Protein AF-A0A8S3GU01-F1 (afdb_monomer)

Structure (mmCIF, N/CA/C/O backbone):
data_AF-A0A8S3GU01-F1
#
_entry.id   AF-A0A8S3GU01-F1
#
loop_
_atom_site.group_PDB
_atom_site.id
_atom_site.type_symbol
_atom_site.label_atom_id
_atom_site.label_alt_id
_atom_site.label_comp_id
_atom_site.label_asym_id
_atom_site.label_entity_id
_atom_site.label_seq_id
_atom_site.pdbx_PDB_ins_code
_atom_site.Cartn_x
_atom_site.Cartn_y
_atom_site.Cartn_z
_atom_site.occupancy
_atom_site.B_iso_or_equiv
_atom_site.auth_seq_id
_atom_site.auth_comp_id
_atom_site.auth_asym_id
_atom_site.auth_atom_id
_atom_site.pdbx_PDB_model_num
ATOM 1 N N . TYR A 1 1 ? 6.372 -15.605 4.800 1.00 61.91 1 TYR A N 1
ATOM 2 C CA . TYR A 1 1 ? 7.504 -15.569 3.868 1.00 61.91 1 TYR A CA 1
ATOM 3 C C . TYR A 1 1 ? 7.298 -14.383 2.969 1.00 61.91 1 TYR A C 1
ATOM 5 O O . TYR A 1 1 ? 6.209 -14.263 2.402 1.00 61.91 1 TYR A O 1
ATOM 13 N N . ASP A 1 2 ? 8.303 -13.527 2.895 1.00 79.62 2 ASP A N 1
ATOM 14 C CA . ASP A 1 2 ? 8.333 -12.431 1.937 1.00 79.62 2 ASP A CA 1
ATOM 15 C C . ASP A 1 2 ? 8.568 -12.990 0.539 1.00 79.62 2 ASP A C 1
ATOM 17 O O . ASP A 1 2 ? 9.149 -14.068 0.367 1.00 79.62 2 ASP A O 1
ATOM 21 N N . VAL A 1 3 ? 7.995 -12.318 -0.454 1.00 79.44 3 VAL A N 1
ATOM 22 C CA . VAL A 1 3 ? 7.927 -12.833 -1.819 1.00 79.44 3 VAL A CA 1
ATOM 23 C C . VAL A 1 3 ? 8.364 -11.749 -2.784 1.00 79.44 3 VAL A C 1
ATOM 25 O O . VAL A 1 3 ? 7.760 -10.682 -2.844 1.00 79.44 3 VAL A O 1
ATOM 28 N N . ILE A 1 4 ? 9.363 -12.067 -3.599 1.00 81.06 4 ILE A N 1
ATOM 29 C CA . ILE A 1 4 ? 9.732 -11.269 -4.763 1.00 81.06 4 ILE A CA 1
ATOM 30 C C . ILE A 1 4 ? 9.178 -11.968 -6.004 1.00 81.06 4 ILE A C 1
ATOM 32 O O . ILE A 1 4 ? 9.488 -13.128 -6.276 1.00 81.06 4 ILE A O 1
ATOM 36 N N . VAL A 1 5 ? 8.339 -11.262 -6.753 1.00 77.75 5 VAL A N 1
ATOM 37 C CA . VAL A 1 5 ? 7.716 -11.725 -7.989 1.00 77.75 5 VAL A CA 1
ATOM 38 C C . VAL A 1 5 ? 8.291 -10.929 -9.149 1.00 77.75 5 VAL A C 1
ATOM 40 O O . VAL A 1 5 ? 7.917 -9.779 -9.383 1.00 77.75 5 VAL A O 1
ATOM 43 N N . GLN A 1 6 ? 9.157 -11.576 -9.924 1.00 79.12 6 GLN A N 1
ATOM 44 C CA . GLN A 1 6 ? 9.614 -11.027 -11.190 1.00 79.12 6 GLN A CA 1
ATOM 45 C C . GLN A 1 6 ? 8.728 -11.527 -12.336 1.00 79.12 6 GLN A C 1
ATOM 47 O O . GLN A 1 6 ? 8.677 -12.727 -12.602 1.00 79.12 6 GLN A O 1
ATOM 52 N N . ALA A 1 7 ? 8.044 -10.626 -13.045 1.00 68.69 7 ALA A N 1
ATOM 53 C CA . ALA A 1 7 ? 7.434 -10.963 -14.337 1.00 68.69 7 ALA A CA 1
ATOM 54 C C . ALA A 1 7 ? 7.146 -9.716 -15.185 1.00 68.69 7 ALA A C 1
ATOM 56 O O . ALA A 1 7 ? 6.988 -8.622 -14.658 1.00 68.69 7 ALA A O 1
ATOM 57 N N . GLN A 1 8 ? 6.934 -9.899 -16.488 1.00 62.28 8 GLN A N 1
ATOM 58 C CA . GLN A 1 8 ? 6.647 -8.822 -17.451 1.00 62.28 8 GLN A CA 1
ATOM 59 C C . GLN A 1 8 ? 5.260 -8.174 -17.281 1.00 62.28 8 GLN A C 1
ATOM 61 O O . GLN A 1 8 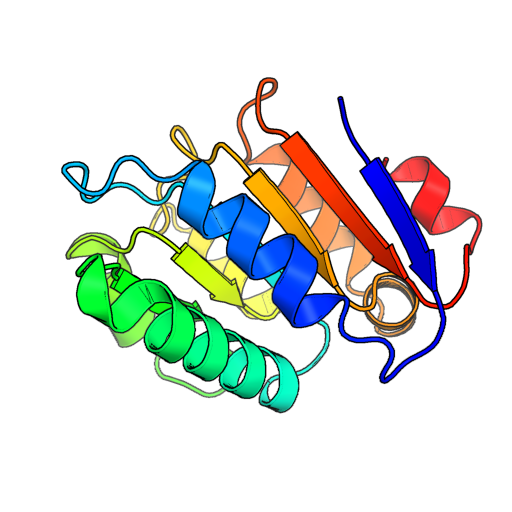? 4.333 -8.804 -16.773 1.00 62.28 8 GLN A O 1
ATOM 66 N N . SER A 1 9 ? 5.080 -6.924 -17.706 1.00 62.19 9 SER A N 1
ATOM 67 C CA . SER A 1 9 ? 3.783 -6.229 -17.656 1.00 62.19 9 SER A CA 1
ATOM 68 C C . SER A 1 9 ? 2.686 -6.999 -18.413 1.00 62.19 9 SER A C 1
ATOM 70 O O . SER A 1 9 ? 2.949 -7.655 -19.418 1.00 62.19 9 SER A O 1
ATOM 72 N N . GLY A 1 10 ? 1.442 -6.946 -17.922 1.00 60.31 10 GLY A N 1
ATOM 73 C CA . GLY A 1 10 ? 0.291 -7.586 -18.582 1.00 60.31 10 GLY A CA 1
ATOM 74 C C . GLY A 1 10 ? 0.060 -9.076 -18.274 1.00 60.31 10 GLY A C 1
ATOM 75 O O . GLY A 1 10 ? -0.807 -9.688 -18.888 1.00 60.31 10 GLY A O 1
ATOM 76 N N . THR A 1 11 ? 0.767 -9.674 -17.307 1.00 61.88 11 THR A N 1
ATOM 77 C CA . THR A 1 11 ? 0.668 -11.119 -16.993 1.00 61.88 11 THR A CA 1
ATOM 78 C C . THR A 1 11 ? -0.294 -11.476 -15.846 1.00 61.88 11 THR A C 1
ATOM 80 O O . THR A 1 11 ? -0.138 -12.519 -15.217 1.00 61.88 11 THR A O 1
ATOM 83 N N . GLY A 1 12 ? -1.256 -10.612 -15.502 1.00 72.12 12 GLY A N 1
ATOM 84 C CA . GLY A 1 12 ? -2.265 -10.906 -14.466 1.00 72.12 12 GLY A CA 1
ATOM 85 C C . GLY A 1 12 ? -1.784 -10.841 -13.006 1.00 72.12 12 GLY A C 1
ATOM 86 O O . GLY A 1 12 ? -2.552 -11.167 -12.104 1.00 72.12 12 GLY A O 1
ATOM 87 N N . LYS A 1 13 ? -0.556 -10.372 -12.747 1.00 82.38 13 LYS A N 1
ATOM 88 C CA . LYS A 1 13 ? 0.022 -10.265 -11.391 1.00 82.38 13 LYS A CA 1
ATOM 89 C C . LYS A 1 13 ? -0.813 -9.445 -10.418 1.00 82.38 13 LYS A C 1
ATOM 91 O O . LYS A 1 13 ? -0.950 -9.826 -9.259 1.00 82.38 13 LYS A O 1
ATOM 96 N N . THR A 1 14 ? -1.388 -8.351 -10.910 1.00 85.88 14 THR A N 1
ATOM 97 C CA . THR A 1 14 ? -2.264 -7.474 -10.136 1.00 85.88 14 THR A CA 1
ATOM 98 C C . THR A 1 14 ? -3.415 -8.250 -9.515 1.00 85.88 14 THR A C 1
ATOM 100 O O . THR A 1 14 ? -3.668 -8.147 -8.321 1.00 85.88 14 THR A O 1
ATOM 103 N N . ILE A 1 15 ? -4.061 -9.117 -10.297 1.00 90.31 15 ILE A N 1
ATOM 104 C CA . ILE A 1 15 ? -5.143 -9.969 -9.800 1.00 90.31 15 ILE A CA 1
ATOM 105 C C . ILE A 1 15 ? -4.607 -10.946 -8.748 1.00 90.31 15 ILE A C 1
ATOM 107 O O . ILE A 1 15 ? -5.236 -11.123 -7.709 1.00 90.31 15 ILE A O 1
ATOM 111 N N . THR A 1 16 ? -3.436 -11.546 -8.976 1.00 91.19 16 THR A N 1
ATOM 112 C CA . THR A 1 16 ? -2.837 -12.510 -8.043 1.00 91.19 16 THR A CA 1
ATOM 113 C C . THR A 1 16 ? -2.589 -11.912 -6.659 1.00 91.19 16 THR A C 1
ATOM 115 O O . THR A 1 16 ? -3.045 -12.489 -5.670 1.00 91.19 16 THR A O 1
ATOM 118 N N . PHE A 1 17 ? -1.909 -10.763 -6.557 1.00 91.88 17 PHE A N 1
ATOM 119 C CA . PHE A 1 17 ? -1.656 -10.172 -5.239 1.00 91.88 17 PHE A CA 1
ATOM 120 C C . PHE A 1 17 ? -2.925 -9.581 -4.619 1.00 91.88 17 PHE A C 1
ATOM 122 O O . PHE A 1 17 ? -3.071 -9.641 -3.403 1.00 91.88 17 PHE A O 1
ATOM 129 N N . ILE A 1 18 ? -3.879 -9.073 -5.413 1.00 95.75 18 ILE A N 1
ATOM 130 C CA . ILE A 1 18 ? -5.159 -8.591 -4.871 1.00 95.75 18 ILE A CA 1
ATOM 131 C C . ILE A 1 18 ? -5.954 -9.747 -4.262 1.00 95.75 18 ILE A C 1
ATOM 133 O O . ILE A 1 18 ? -6.488 -9.600 -3.166 1.00 95.75 18 ILE A O 1
ATOM 137 N N . ILE A 1 19 ? -5.999 -10.914 -4.913 1.00 95.12 19 ILE A N 1
ATOM 138 C CA . ILE A 1 19 ? -6.633 -12.107 -4.334 1.00 95.12 19 ILE A CA 1
ATOM 139 C C . ILE A 1 19 ? -5.937 -12.494 -3.024 1.00 95.12 19 ILE A C 1
ATOM 141 O O . ILE A 1 19 ? -6.618 -12.760 -2.035 1.00 95.12 19 ILE A O 1
ATOM 145 N N . ALA A 1 20 ? -4.601 -12.473 -2.986 1.00 94.88 20 ALA A N 1
ATOM 146 C CA . ALA A 1 20 ? -3.847 -12.762 -1.766 1.00 94.88 20 ALA A CA 1
ATOM 147 C C . ALA A 1 20 ? -4.152 -11.761 -0.635 1.00 94.88 20 ALA A C 1
ATOM 149 O O . ALA A 1 20 ? -4.339 -12.174 0.512 1.00 94.88 20 ALA A O 1
ATOM 150 N N . VAL A 1 21 ? -4.257 -10.465 -0.958 1.00 96.75 21 VAL A N 1
ATOM 151 C CA . VAL A 1 21 ? -4.692 -9.414 -0.025 1.00 96.75 21 VAL A CA 1
ATOM 152 C C . VAL A 1 21 ? -6.076 -9.747 0.519 1.00 96.75 21 VAL A C 1
ATOM 154 O O . VAL A 1 21 ? -6.224 -9.892 1.731 1.00 96.75 21 VAL A O 1
ATOM 157 N N . LEU A 1 22 ? -7.068 -9.925 -0.360 1.00 96.88 22 LEU A N 1
ATOM 158 C CA . LEU A 1 22 ? -8.462 -10.164 0.020 1.00 96.88 22 LEU A CA 1
ATOM 159 C C . LEU A 1 22 ? -8.608 -11.410 0.905 1.00 96.88 22 LEU A C 1
ATOM 161 O O . LEU A 1 22 ? -9.299 -11.356 1.917 1.00 96.88 22 LEU A O 1
ATOM 165 N N . GLN A 1 23 ? -7.899 -12.498 0.591 1.00 95.69 23 GLN A N 1
ATOM 166 C CA . GLN A 1 23 ? -7.915 -13.731 1.389 1.00 95.69 23 GLN A CA 1
ATOM 167 C C . GLN A 1 23 ? -7.354 -13.563 2.810 1.00 95.69 23 GLN A C 1
ATOM 169 O O . GLN A 1 23 ? -7.720 -14.326 3.704 1.00 95.69 23 GLN A O 1
ATOM 174 N N . LYS A 1 24 ? -6.461 -12.593 3.035 1.00 95.06 24 LYS A N 1
ATOM 175 C CA . LYS A 1 24 ? -5.861 -12.317 4.351 1.00 95.06 24 LYS A CA 1
ATOM 176 C C . LYS A 1 24 ? -6.646 -11.314 5.198 1.00 95.06 24 LYS A C 1
ATOM 178 O O . LYS A 1 24 ? -6.353 -11.179 6.395 1.00 95.06 24 LYS A O 1
ATOM 183 N N . LEU A 1 25 ? -7.600 -10.596 4.607 1.00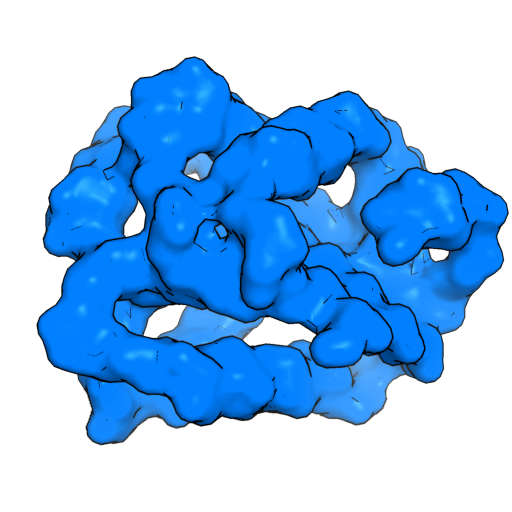 96.31 25 LEU A N 1
ATOM 184 C CA . LEU A 1 25 ? -8.399 -9.612 5.330 1.00 96.31 25 LEU A CA 1
ATOM 185 C C . LEU A 1 25 ? -9.304 -10.295 6.358 1.00 96.31 25 LEU A C 1
ATOM 187 O O . LEU A 1 25 ? -9.973 -11.283 6.074 1.00 96.31 25 LEU A O 1
ATOM 191 N N . ASN A 1 26 ? -9.370 -9.709 7.551 1.00 96.19 26 ASN A N 1
ATOM 192 C CA . ASN A 1 26 ? -10.511 -9.892 8.434 1.00 96.19 26 ASN A CA 1
ATOM 193 C C . ASN A 1 26 ? -11.556 -8.831 8.069 1.00 96.19 26 ASN A C 1
ATOM 195 O O . ASN A 1 26 ? -11.360 -7.653 8.379 1.00 96.19 26 ASN A O 1
ATOM 199 N N . VAL A 1 27 ? -12.637 -9.253 7.412 1.00 94.25 27 VAL A N 1
ATOM 200 C CA . VAL A 1 27 ? -13.691 -8.354 6.918 1.00 94.25 27 VAL A CA 1
ATOM 201 C C . VAL A 1 27 ? -14.491 -7.680 8.038 1.00 94.25 27 VAL A C 1
ATOM 203 O O . VAL A 1 27 ? -15.045 -6.607 7.817 1.00 94.25 27 VAL A O 1
ATOM 206 N N . ASP A 1 28 ? -14.481 -8.244 9.249 1.00 94.81 28 ASP A N 1
ATOM 207 C CA . ASP A 1 28 ? -15.190 -7.691 10.409 1.00 94.81 28 ASP A CA 1
ATOM 208 C C . ASP A 1 28 ? -14.413 -6.554 11.100 1.00 94.81 28 ASP A C 1
ATOM 210 O O . ASP A 1 28 ? -14.981 -5.791 11.885 1.00 94.81 28 ASP A O 1
ATOM 214 N N . SER A 1 29 ? -13.110 -6.409 10.817 1.00 96.06 29 SER A N 1
ATOM 215 C CA . SER A 1 29 ? -12.299 -5.294 11.323 1.00 96.06 29 SER A CA 1
ATOM 216 C C . SER A 1 29 ? -12.309 -4.112 10.356 1.00 96.06 29 SER A C 1
ATOM 218 O O . SER A 1 29 ? -12.171 -4.280 9.147 1.00 96.06 29 SER A O 1
ATOM 220 N N . LYS A 1 30 ? -12.397 -2.895 10.901 1.00 94.94 30 LYS A N 1
ATOM 221 C CA . LYS A 1 30 ? -12.276 -1.638 10.143 1.00 94.94 30 LYS A CA 1
ATOM 222 C C . LYS A 1 30 ? -10.834 -1.148 9.986 1.00 94.94 30 LYS A C 1
ATOM 224 O O . LYS A 1 30 ? -10.619 -0.111 9.358 1.00 94.94 30 LYS A O 1
ATOM 229 N N . ASP A 1 31 ? -9.871 -1.840 10.585 1.00 96.56 31 ASP A N 1
ATOM 230 C CA . ASP A 1 31 ? -8.469 -1.444 10.533 1.00 96.56 31 ASP A CA 1
ATOM 231 C C . ASP A 1 31 ? -7.875 -1.680 9.145 1.00 96.56 31 ASP A C 1
ATOM 233 O O . ASP A 1 31 ? -8.263 -2.617 8.437 1.00 96.56 31 ASP A O 1
ATOM 237 N N . CYS A 1 32 ? -6.888 -0.855 8.788 1.00 97.81 32 CYS A N 1
ATOM 238 C CA . CYS A 1 32 ? -6.087 -1.089 7.598 1.00 97.81 32 CYS A CA 1
ATOM 239 C C . CYS A 1 32 ? -5.250 -2.350 7.793 1.00 97.81 32 CYS A C 1
ATOM 241 O O . CYS A 1 32 ? -4.515 -2.484 8.769 1.00 97.81 32 CYS A O 1
ATOM 243 N N . GLN A 1 33 ? -5.394 -3.283 6.858 1.00 98.06 33 GLN A N 1
ATOM 244 C CA . GLN A 1 33 ? -4.785 -4.607 6.908 1.00 98.06 33 GLN A CA 1
ATOM 245 C C . GLN A 1 33 ? -3.895 -4.885 5.698 1.00 98.06 33 GLN A C 1
ATOM 247 O O . GLN A 1 33 ? -3.080 -5.807 5.749 1.00 98.06 33 GLN A O 1
ATOM 252 N N . ALA A 1 34 ? -4.017 -4.094 4.631 1.00 98.19 34 ALA A N 1
ATOM 253 C CA . ALA A 1 34 ? -3.147 -4.181 3.471 1.00 98.19 34 ALA A CA 1
ATOM 254 C C . ALA A 1 34 ? -2.810 -2.799 2.910 1.00 98.19 34 ALA A C 1
ATOM 256 O O . ALA A 1 34 ? -3.682 -1.935 2.784 1.00 98.19 34 ALA A O 1
ATOM 257 N N . LEU A 1 35 ? -1.547 -2.626 2.527 1.00 98.19 35 LEU A N 1
ATOM 258 C CA . LEU A 1 35 ? -1.045 -1.429 1.868 1.00 98.19 35 LEU A CA 1
ATOM 259 C C . LEU A 1 35 ? -0.372 -1.804 0.547 1.00 98.19 35 LEU A C 1
ATOM 261 O O . LEU A 1 35 ? 0.520 -2.645 0.526 1.00 98.19 35 LEU A O 1
ATOM 265 N N . ILE A 1 36 ? -0.791 -1.169 -0.543 1.00 98.12 36 ILE A N 1
ATOM 266 C CA . ILE A 1 36 ? -0.247 -1.363 -1.889 1.00 98.12 36 ILE A CA 1
ATOM 267 C C . ILE A 1 36 ? 0.352 -0.031 -2.351 1.00 98.12 36 ILE A C 1
ATOM 269 O O . ILE A 1 36 ? -0.369 0.960 -2.487 1.00 98.12 36 ILE A O 1
ATOM 273 N N . LEU A 1 37 ? 1.662 0.005 -2.582 1.00 97.44 37 LEU A N 1
ATOM 274 C CA . LEU A 1 37 ? 2.375 1.144 -3.155 1.00 97.44 37 LEU A CA 1
ATOM 275 C C . LEU A 1 37 ? 2.651 0.926 -4.638 1.00 97.44 37 LEU A C 1
ATOM 277 O O . LEU A 1 37 ? 3.135 -0.134 -5.023 1.00 97.44 37 LEU A O 1
ATOM 281 N N . VAL A 1 38 ? 2.374 1.957 -5.439 1.00 96.44 38 VAL A N 1
ATOM 282 C CA . VAL A 1 38 ? 2.525 1.960 -6.905 1.00 96.44 38 VAL A CA 1
ATOM 283 C C . VAL A 1 38 ? 3.095 3.294 -7.407 1.00 96.44 38 VAL A C 1
ATOM 285 O O . VAL A 1 38 ? 2.921 4.312 -6.725 1.00 96.44 38 VAL A O 1
ATOM 288 N N . PRO A 1 39 ? 3.755 3.343 -8.581 1.00 94.94 39 PRO A N 1
ATOM 289 C CA . PRO A 1 39 ? 4.504 4.530 -9.001 1.00 94.94 39 PRO A CA 1
ATOM 290 C C . PRO A 1 39 ? 3.611 5.691 -9.447 1.00 94.94 39 PRO A C 1
ATOM 292 O O . PRO A 1 39 ? 3.940 6.854 -9.198 1.00 94.94 39 PRO A O 1
ATOM 295 N N . THR A 1 40 ? 2.455 5.404 -10.052 1.00 94.44 40 THR A N 1
ATOM 296 C CA . THR A 1 40 ? 1.606 6.430 -10.676 1.00 94.44 40 THR A CA 1
ATOM 297 C C . THR A 1 40 ? 0.199 6.499 -10.089 1.00 94.44 40 THR A C 1
ATOM 299 O O . THR A 1 40 ? -0.318 5.579 -9.448 1.00 94.44 40 THR A O 1
ATOM 302 N N . ARG A 1 41 ? -0.452 7.643 -10.317 1.00 95.25 41 ARG A N 1
ATOM 303 C CA . ARG A 1 41 ? -1.816 7.921 -9.849 1.00 95.25 41 ARG A CA 1
ATOM 304 C C . ARG A 1 41 ? -2.825 7.035 -10.576 1.00 95.25 41 ARG A C 1
ATOM 306 O O . ARG A 1 41 ? -3.784 6.547 -9.984 1.00 95.25 41 ARG A O 1
ATOM 313 N N . GLU A 1 42 ? -2.594 6.845 -11.863 1.00 94.69 42 GLU A N 1
ATOM 314 C CA . GLU A 1 42 ? -3.433 6.104 -12.789 1.00 94.69 42 GLU A CA 1
ATOM 315 C C . GLU A 1 42 ? -3.444 4.618 -12.416 1.00 94.69 42 GLU A C 1
ATOM 317 O O . GLU A 1 42 ? -4.517 4.015 -12.329 1.00 94.69 42 GLU A O 1
ATOM 322 N N . LEU A 1 43 ? -2.275 4.056 -12.087 1.00 94.44 43 LEU A N 1
ATOM 323 C CA . LEU A 1 43 ? -2.163 2.686 -11.583 1.00 94.44 43 LEU A CA 1
ATOM 324 C C . LEU A 1 43 ? -2.856 2.518 -10.234 1.00 94.44 43 LEU A C 1
ATOM 326 O O . LEU A 1 43 ? -3.622 1.571 -10.060 1.00 94.44 43 LEU A O 1
ATOM 330 N N . ALA A 1 44 ? -2.678 3.468 -9.309 1.00 96.62 44 ALA A N 1
ATOM 331 C CA . ALA A 1 44 ? -3.353 3.422 -8.012 1.00 96.62 44 ALA A CA 1
ATOM 332 C C . ALA A 1 44 ? -4.882 3.391 -8.167 1.00 96.62 44 ALA A C 1
ATOM 334 O O . ALA A 1 44 ? -5.563 2.600 -7.513 1.00 96.62 44 ALA A O 1
ATOM 335 N N . GLN A 1 45 ? -5.431 4.205 -9.074 1.00 96.06 45 GLN A N 1
ATOM 336 C CA . GLN A 1 45 ? -6.861 4.188 -9.397 1.00 96.06 45 GLN A CA 1
ATOM 337 C C . GLN A 1 45 ? -7.299 2.887 -10.079 1.00 96.06 45 GLN A C 1
ATOM 339 O O . GLN A 1 45 ? -8.408 2.413 -9.830 1.00 96.06 45 GLN A O 1
ATOM 344 N N . GLY A 1 46 ? -6.462 2.317 -10.948 1.00 96.06 46 GLY A N 1
ATOM 345 C CA . GLY A 1 46 ? -6.723 1.031 -11.592 1.00 96.06 46 GLY A CA 1
ATOM 346 C C . GLY A 1 46 ? -6.831 -0.101 -10.572 1.00 96.06 46 GLY A C 1
ATOM 347 O O . GLY A 1 46 ? -7.849 -0.788 -10.519 1.00 96.06 46 GLY A O 1
ATOM 348 N N . ILE A 1 47 ? -5.825 -0.240 -9.711 1.00 96.62 47 ILE A N 1
ATOM 349 C CA . ILE A 1 47 ? -5.779 -1.265 -8.660 1.00 96.62 47 ILE A CA 1
ATOM 350 C C . ILE A 1 47 ? -6.923 -1.077 -7.665 1.00 96.62 47 ILE A C 1
ATOM 352 O O . ILE A 1 47 ? -7.589 -2.052 -7.331 1.00 96.62 47 ILE A O 1
ATOM 356 N N . HIS A 1 48 ? -7.210 0.160 -7.244 1.00 97.75 48 HIS A N 1
ATOM 357 C CA . HIS A 1 48 ? -8.352 0.469 -6.374 1.00 97.75 48 HIS A CA 1
ATOM 358 C C . HIS A 1 48 ? -9.670 -0.084 -6.930 1.00 97.75 48 HIS A C 1
ATOM 360 O O . HIS A 1 48 ? -10.404 -0.766 -6.213 1.00 97.75 48 HIS A O 1
ATOM 366 N N . LYS A 1 49 ? -9.939 0.131 -8.225 1.00 97.06 49 LYS A N 1
ATOM 367 C CA . LYS A 1 49 ? -11.126 -0.427 -8.889 1.00 97.06 49 LYS A CA 1
ATOM 368 C C . LYS A 1 49 ? -11.121 -1.952 -8.859 1.00 97.06 49 LYS A C 1
ATOM 370 O O . LYS A 1 49 ? -12.144 -2.541 -8.532 1.00 97.06 49 LYS A O 1
ATOM 375 N N . VAL A 1 50 ? -9.984 -2.589 -9.147 1.00 96.75 50 VAL A N 1
ATOM 376 C CA . VAL A 1 50 ? -9.874 -4.057 -9.143 1.00 96.75 50 VAL A CA 1
ATOM 377 C C . VAL A 1 50 ? -10.101 -4.635 -7.742 1.00 96.75 50 VAL A C 1
ATOM 379 O O . VAL A 1 50 ? -10.807 -5.633 -7.620 1.00 96.75 50 VAL A O 1
ATOM 382 N N . VAL A 1 51 ? -9.578 -4.001 -6.686 1.00 97.69 51 VAL A N 1
ATOM 383 C CA . VAL A 1 51 ? -9.832 -4.410 -5.292 1.00 97.69 51 VAL A CA 1
ATOM 384 C C . VAL A 1 51 ? -11.326 -4.364 -4.982 1.00 97.69 51 VAL A C 1
ATOM 386 O O . VAL A 1 51 ? -11.861 -5.336 -4.454 1.00 97.69 51 VAL A O 1
ATOM 389 N N . LEU A 1 52 ? -12.014 -3.274 -5.341 1.00 96.62 52 LEU A N 1
ATOM 390 C CA . LEU A 1 52 ? -13.457 -3.153 -5.117 1.00 96.62 52 LEU A CA 1
ATOM 391 C C . LEU A 1 52 ? -14.262 -4.167 -5.938 1.00 96.62 52 LEU A C 1
ATOM 393 O O . LEU A 1 52 ? -15.206 -4.748 -5.415 1.00 96.62 52 LEU A O 1
ATOM 397 N N . THR A 1 53 ? -13.884 -4.414 -7.195 1.00 96.06 53 THR A N 1
ATOM 398 C CA . THR A 1 53 ? -14.559 -5.399 -8.052 1.00 96.06 53 THR A CA 1
ATOM 399 C C . THR A 1 53 ? -14.394 -6.822 -7.521 1.00 96.06 53 THR A C 1
ATOM 401 O O . THR A 1 53 ? -15.368 -7.560 -7.428 1.00 96.06 53 THR A O 1
ATOM 404 N N . LEU A 1 54 ? -13.178 -7.226 -7.147 1.00 95.62 54 LEU A N 1
ATOM 405 C CA . LEU A 1 54 ? -12.931 -8.578 -6.635 1.00 95.62 54 LEU A CA 1
ATOM 406 C C . LEU A 1 54 ? -13.456 -8.766 -5.202 1.00 95.62 54 LEU A C 1
ATOM 408 O O . LEU A 1 54 ? -13.831 -9.876 -4.830 1.00 95.62 54 LEU A O 1
ATOM 412 N N . GLY A 1 55 ? -13.505 -7.692 -4.411 1.00 95.19 55 GLY A N 1
ATOM 413 C CA . GLY A 1 55 ? -13.995 -7.679 -3.032 1.00 95.19 55 GLY A CA 1
ATOM 414 C C . GLY A 1 55 ? -15.480 -7.337 -2.869 1.00 95.19 55 GLY A C 1
ATOM 415 O O . GLY A 1 55 ? -15.935 -7.225 -1.731 1.00 95.19 55 GLY A O 1
ATOM 416 N N . GLU A 1 56 ? -16.240 -7.170 -3.958 1.00 92.12 56 GLU A N 1
ATOM 417 C CA . GLU A 1 56 ? -17.631 -6.678 -3.937 1.00 92.12 56 GLU A CA 1
ATOM 418 C C . GLU A 1 56 ? -18.519 -7.479 -2.972 1.00 92.12 56 GLU A C 1
ATOM 420 O O . GLU A 1 56 ? -19.200 -6.916 -2.120 1.00 92.12 56 GLU A O 1
ATOM 425 N N . HIS A 1 57 ? -18.435 -8.809 -3.030 1.00 93.31 57 HIS A N 1
ATOM 426 C CA . HIS A 1 57 ? -19.246 -9.713 -2.206 1.00 93.31 57 HIS A CA 1
ATOM 427 C C . HIS A 1 57 ? -18.706 -9.904 -0.777 1.00 93.31 57 HIS A C 1
ATOM 429 O O . HIS A 1 57 ? -19.317 -10.606 0.026 1.00 93.31 57 HIS A O 1
ATOM 435 N N . MET A 1 58 ? -17.563 -9.295 -0.454 1.00 93.94 58 MET A N 1
ATOM 436 C CA . MET A 1 58 ? -16.927 -9.347 0.866 1.00 93.94 58 MET A CA 1
ATOM 437 C C . MET 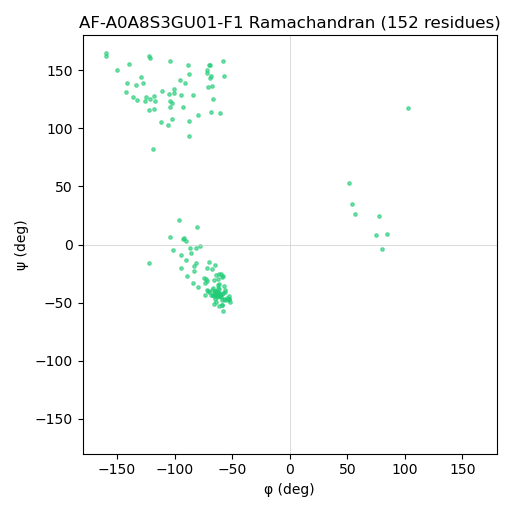A 1 58 ? -17.180 -8.077 1.691 1.00 93.94 58 MET A C 1
ATOM 439 O O . MET A 1 58 ? -16.767 -8.024 2.846 1.00 93.94 58 MET A O 1
ATOM 443 N N . ASN A 1 59 ? -17.831 -7.055 1.114 1.00 90.06 59 ASN A N 1
ATOM 444 C CA . ASN A 1 59 ? -17.979 -5.716 1.701 1.00 90.06 59 ASN A CA 1
ATOM 445 C C . ASN A 1 59 ? -16.637 -5.068 2.100 1.00 90.06 59 ASN A C 1
ATOM 447 O O . ASN A 1 59 ? -16.557 -4.345 3.095 1.00 90.06 59 ASN A O 1
ATOM 451 N N . VAL A 1 60 ? -15.577 -5.319 1.324 1.00 95.31 60 VAL A N 1
ATOM 452 C CA . VAL A 1 60 ? -14.242 -4.773 1.601 1.00 95.31 60 VAL A CA 1
ATOM 453 C C . VAL A 1 60 ? -14.196 -3.272 1.331 1.00 95.31 60 VAL A C 1
ATOM 455 O O . VAL A 1 60 ? -14.646 -2.795 0.288 1.00 95.31 60 VAL A O 1
ATOM 458 N N . THR A 1 61 ? -13.588 -2.516 2.246 1.00 96.75 61 THR A N 1
ATOM 459 C CA . THR A 1 61 ? -13.327 -1.087 2.049 1.00 96.75 61 THR A CA 1
ATOM 460 C C . THR A 1 61 ? -11.924 -0.849 1.501 1.00 96.75 61 THR A C 1
ATOM 462 O O . THR A 1 61 ? -10.923 -1.315 2.048 1.00 96.75 61 THR A O 1
ATOM 465 N N . CYS A 1 62 ? -11.839 -0.074 0.418 1.00 97.75 62 CYS A N 1
ATOM 466 C CA . CYS A 1 62 ? -10.574 0.310 -0.194 1.00 97.75 62 CYS A CA 1
ATOM 467 C C . CYS A 1 62 ? -10.536 1.809 -0.507 1.00 97.75 62 CYS A C 1
ATOM 469 O O . CYS A 1 62 ? -11.512 2.366 -1.021 1.00 97.75 62 CYS A O 1
ATOM 471 N N . HIS A 1 63 ? -9.405 2.461 -0.228 1.00 97.44 63 HIS A N 1
ATOM 472 C CA . HIS A 1 63 ? -9.178 3.875 -0.544 1.00 97.44 63 HIS A CA 1
ATOM 473 C C . HIS A 1 63 ? -7.862 4.076 -1.294 1.00 97.44 63 HIS A C 1
ATOM 475 O O . HIS A 1 63 ? -6.871 3.397 -1.028 1.00 97.44 63 HIS A O 1
ATOM 481 N N . ALA A 1 64 ? -7.871 5.030 -2.226 1.00 97.25 64 ALA A N 1
ATOM 482 C CA . ALA A 1 64 ? -6.716 5.387 -3.033 1.00 97.25 64 ALA A CA 1
ATOM 483 C C . ALA A 1 64 ? -6.070 6.689 -2.520 1.00 97.25 64 ALA A C 1
ATOM 485 O O . ALA A 1 64 ? -6.617 7.775 -2.715 1.00 97.25 64 ALA A O 1
ATOM 486 N N . CYS A 1 65 ? -4.901 6.588 -1.889 1.00 95.81 65 CYS A N 1
ATOM 487 C CA . CYS A 1 65 ? -4.110 7.698 -1.356 1.00 95.81 65 CYS A CA 1
ATOM 488 C C . CYS A 1 65 ? -3.180 8.265 -2.435 1.00 95.81 65 CYS A C 1
ATOM 490 O O . CYS A 1 65 ? -2.061 7.791 -2.635 1.00 95.81 65 CYS A O 1
ATOM 492 N N . ILE A 1 66 ? -3.643 9.293 -3.146 1.00 94.69 66 ILE A N 1
ATOM 493 C CA . ILE A 1 66 ? -2.967 9.815 -4.337 1.00 94.69 66 ILE A CA 1
ATOM 494 C C . ILE A 1 66 ? -2.742 11.331 -4.216 1.00 94.69 66 ILE A C 1
ATOM 496 O O . ILE A 1 66 ? -3.611 12.080 -3.769 1.00 94.69 66 ILE A O 1
ATOM 500 N N . GLY A 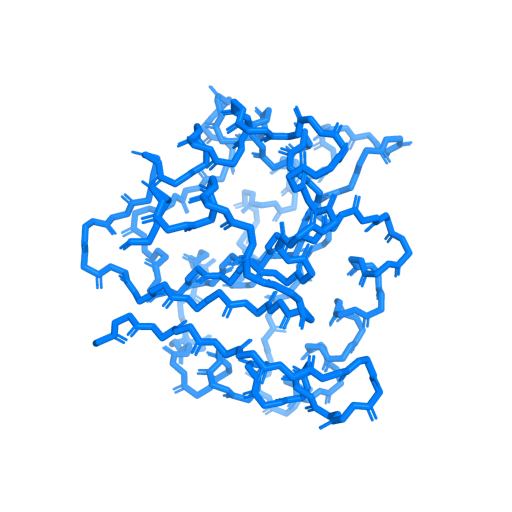1 67 ? -1.570 11.810 -4.647 1.00 86.75 67 GLY A N 1
ATOM 501 C CA . GLY A 1 67 ? -1.262 13.244 -4.723 1.00 86.75 67 GLY A CA 1
ATOM 502 C C . GLY A 1 67 ? -2.238 14.046 -5.603 1.00 86.75 67 GLY A C 1
ATOM 503 O O . GLY A 1 67 ? -2.913 13.504 -6.476 1.00 86.75 67 GLY A O 1
ATOM 504 N N . GLY A 1 68 ? -2.320 15.361 -5.375 1.00 82.31 68 GLY A N 1
ATOM 505 C CA . GLY A 1 68 ? -3.207 16.269 -6.123 1.00 82.31 68 GLY A CA 1
ATOM 506 C C . GLY A 1 68 ? -4.674 16.278 -5.670 1.00 82.31 68 GLY A C 1
ATOM 507 O O . GLY A 1 68 ? -5.452 17.079 -6.176 1.00 82.31 68 GLY A O 1
ATOM 508 N N . VAL A 1 69 ? -5.046 15.430 -4.706 1.00 80.75 69 VAL A N 1
ATOM 509 C CA . VAL A 1 69 ? -6.351 15.441 -4.022 1.00 80.75 69 VAL A CA 1
ATOM 510 C C . VAL A 1 69 ? -6.193 16.052 -2.625 1.00 80.75 69 VAL A C 1
ATOM 512 O O . VAL A 1 69 ? -5.085 16.099 -2.072 1.00 80.75 69 VAL A O 1
ATOM 515 N N . ASN A 1 70 ? -7.285 16.551 -2.047 1.00 89.69 70 ASN A N 1
ATOM 516 C CA . ASN A 1 70 ? -7.300 17.157 -0.720 1.00 89.69 70 ASN A CA 1
ATOM 517 C C . ASN A 1 70 ? -6.859 16.155 0.362 1.00 89.69 70 ASN A C 1
ATOM 519 O O . ASN A 1 70 ? -7.565 15.197 0.664 1.00 89.69 70 ASN A O 1
ATOM 523 N N . LEU A 1 71 ? -5.706 16.410 0.988 1.00 91.19 71 LEU A N 1
ATOM 524 C CA . LEU A 1 71 ? -5.143 15.553 2.038 1.00 91.19 71 LEU A CA 1
ATOM 525 C C . LEU A 1 71 ? -6.099 15.359 3.222 1.00 91.19 71 LEU A C 1
ATOM 527 O O . LEU A 1 71 ? -6.162 14.274 3.789 1.00 91.19 71 LEU A O 1
ATOM 531 N N . ARG A 1 72 ? -6.879 16.385 3.584 1.00 92.06 72 ARG A N 1
ATOM 532 C CA . ARG A 1 72 ? -7.836 16.277 4.696 1.00 92.06 72 ARG A CA 1
ATOM 533 C C . ARG A 1 72 ? -8.957 15.286 4.398 1.00 92.06 72 ARG A C 1
ATOM 535 O O . ARG A 1 72 ? -9.478 14.671 5.322 1.00 92.06 72 ARG A O 1
ATOM 542 N N . GLU A 1 73 ? -9.335 15.133 3.131 1.00 91.50 73 GLU A N 1
ATOM 543 C CA . GLU A 1 73 ? -10.343 14.150 2.732 1.00 91.50 73 GLU A CA 1
ATOM 544 C C . GLU A 1 73 ? -9.797 12.726 2.825 1.00 91.50 73 GLU A C 1
ATOM 546 O O . GLU A 1 73 ? -10.515 11.850 3.307 1.00 91.50 73 GLU A O 1
ATOM 551 N N . ASP A 1 74 ? -8.530 12.512 2.452 1.00 93.50 74 ASP A N 1
ATOM 552 C CA . ASP A 1 74 ? -7.851 11.227 2.661 1.00 93.50 74 ASP A CA 1
ATOM 553 C C . ASP A 1 74 ? -7.822 10.872 4.149 1.00 93.50 74 ASP A C 1
ATOM 555 O O . ASP A 1 74 ? -8.295 9.805 4.532 1.00 93.50 74 ASP A O 1
ATOM 559 N N . MET A 1 75 ? -7.349 11.791 5.000 1.00 94.12 75 MET A N 1
ATOM 560 C CA . MET A 1 75 ? -7.280 11.576 6.451 1.00 94.12 75 MET A CA 1
ATOM 561 C C . MET A 1 75 ? -8.654 11.220 7.031 1.00 94.12 75 MET A C 1
ATOM 563 O O . MET A 1 75 ? -8.791 10.208 7.710 1.00 94.12 75 MET A O 1
ATOM 567 N N . LYS A 1 76 ? -9.698 11.983 6.680 1.00 94.06 76 LYS A N 1
ATOM 568 C CA . LYS A 1 76 ? -11.066 11.727 7.151 1.00 94.06 76 LYS A CA 1
ATOM 569 C C . LYS A 1 76 ? -11.594 10.356 6.713 1.00 94.06 76 LYS A C 1
ATOM 571 O O . LYS A 1 76 ? -12.319 9.707 7.464 1.00 94.06 76 LYS A O 1
ATOM 576 N N . ARG A 1 77 ? -11.274 9.915 5.491 1.00 93.94 77 ARG A N 1
ATOM 577 C CA . ARG A 1 77 ? -11.669 8.583 5.003 1.00 93.94 77 ARG A CA 1
ATOM 578 C C . ARG A 1 77 ? -10.941 7.474 5.749 1.00 93.94 77 ARG A C 1
ATOM 580 O O . ARG A 1 77 ? -11.579 6.501 6.133 1.00 93.94 77 ARG A O 1
ATOM 587 N N . LEU A 1 78 ? -9.641 7.635 5.977 1.00 95.00 78 LEU A N 1
ATOM 588 C CA . LEU A 1 78 ? -8.835 6.664 6.716 1.00 95.00 78 LEU A CA 1
ATOM 589 C C . LEU A 1 78 ? -9.286 6.547 8.179 1.00 95.00 78 LEU A C 1
ATOM 591 O O . LEU A 1 78 ? -9.427 5.435 8.683 1.00 95.00 78 LEU A O 1
ATOM 595 N N . GLU A 1 79 ? -9.617 7.669 8.824 1.00 92.56 79 GLU A N 1
ATOM 596 C CA . GLU A 1 79 ? -10.192 7.705 10.177 1.00 92.56 79 GLU A CA 1
ATOM 597 C C . GLU A 1 79 ? -11.543 6.976 10.271 1.00 92.56 79 GLU A C 1
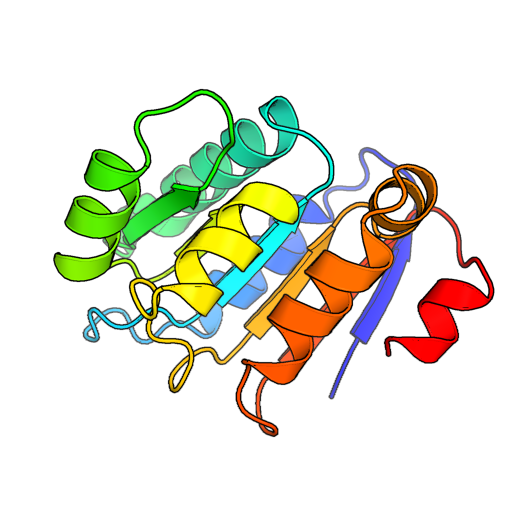ATOM 599 O O . GLU A 1 79 ? -11.840 6.350 11.289 1.00 92.56 79 GLU A O 1
ATOM 604 N N . ALA A 1 80 ? -12.357 7.014 9.210 1.00 92.69 80 ALA A N 1
ATOM 605 C CA . ALA A 1 80 ? -13.634 6.299 9.158 1.00 92.69 80 ALA A CA 1
ATOM 606 C C . ALA A 1 80 ? -13.478 4.764 9.067 1.00 92.69 80 ALA A C 1
ATOM 608 O O . ALA A 1 80 ? -14.439 4.035 9.338 1.00 92.69 80 ALA A O 1
ATOM 609 N N . GLY A 1 81 ? -12.277 4.282 8.732 1.00 93.94 81 GLY A N 1
ATOM 610 C CA . GLY A 1 81 ? -11.939 2.868 8.598 1.00 93.94 81 GLY A CA 1
ATOM 611 C C . GLY A 1 81 ? -11.857 2.421 7.140 1.00 93.94 81 GLY A C 1
ATOM 612 O O . GLY A 1 81 ? -12.850 2.426 6.410 1.00 93.94 81 GLY A O 1
ATOM 613 N N . VAL A 1 82 ? -10.663 1.993 6.732 1.00 96.94 82 VAL A N 1
ATOM 614 C CA . VAL A 1 82 ? -10.349 1.467 5.399 1.00 96.94 82 VAL A CA 1
ATOM 615 C C . VAL A 1 82 ? -9.479 0.231 5.574 1.00 96.94 82 VAL A C 1
ATOM 617 O O . VAL A 1 82 ? -8.444 0.319 6.225 1.00 96.94 82 VAL A O 1
ATOM 620 N N . GLN A 1 83 ? -9.869 -0.894 4.975 1.00 98.00 83 GLN A N 1
ATOM 621 C CA . GLN A 1 83 ? -9.159 -2.171 5.114 1.00 98.00 83 GLN A CA 1
ATOM 622 C C . GLN A 1 83 ? -7.981 -2.314 4.148 1.00 98.00 83 GLN A C 1
ATOM 624 O O . GLN A 1 83 ? -6.973 -2.930 4.500 1.00 98.00 83 GLN A O 1
ATOM 629 N N . VAL A 1 84 ? -8.098 -1.741 2.947 1.00 98.38 84 VAL A N 1
ATOM 630 C CA . VAL A 1 84 ? -7.049 -1.756 1.920 1.00 98.38 84 VAL A CA 1
ATOM 631 C C . VAL A 1 84 ? -6.725 -0.336 1.477 1.00 98.38 84 VAL A C 1
ATOM 633 O O . VAL A 1 84 ? -7.590 0.381 0.973 1.00 98.38 84 VAL A O 1
ATOM 636 N N . VAL A 1 85 ? -5.463 0.059 1.590 1.00 98.31 85 VAL A N 1
ATOM 637 C CA . VAL A 1 85 ? -4.973 1.316 1.020 1.00 98.31 85 VAL A CA 1
ATOM 638 C C . VAL A 1 85 ? -4.149 1.015 -0.223 1.00 98.31 85 VAL A C 1
ATOM 640 O O . VAL A 1 85 ? -3.229 0.206 -0.183 1.00 98.31 85 VAL A O 1
ATOM 643 N N . VAL A 1 86 ? -4.461 1.698 -1.320 1.00 98.31 86 VAL A N 1
ATOM 644 C CA . VAL A 1 86 ? -3.610 1.760 -2.515 1.00 98.31 86 VAL A CA 1
ATOM 645 C C . VAL A 1 86 ? -3.075 3.180 -2.603 1.00 98.31 86 VAL A C 1
ATOM 647 O O . VAL A 1 86 ? -3.856 4.116 -2.472 1.00 98.31 86 VAL A O 1
ATOM 650 N N . GLY A 1 87 ? -1.786 3.408 -2.816 1.00 97.12 87 GLY A N 1
ATOM 651 C CA . GLY A 1 87 ? -1.295 4.783 -2.844 1.00 97.12 87 GLY A CA 1
ATOM 652 C C . GLY A 1 87 ? 0.028 4.987 -3.548 1.00 97.12 87 GLY A C 1
ATOM 653 O O . GLY A 1 87 ? 0.780 4.049 -3.792 1.00 97.12 87 GLY A O 1
ATOM 654 N N . THR A 1 88 ? 0.314 6.250 -3.856 1.00 97.06 88 THR A N 1
ATOM 655 C CA . THR A 1 88 ? 1.633 6.649 -4.353 1.00 97.06 88 THR A CA 1
ATOM 656 C C . THR A 1 88 ? 2.566 6.962 -3.177 1.00 97.06 88 THR A C 1
ATOM 658 O O . THR A 1 88 ? 2.092 7.479 -2.156 1.00 97.06 88 THR A O 1
ATOM 661 N N . PRO A 1 89 ? 3.886 6.704 -3.282 1.00 96.62 89 PRO A N 1
ATOM 662 C CA . PRO A 1 89 ? 4.804 6.779 -2.142 1.00 96.62 89 PRO A CA 1
ATOM 663 C C . PRO A 1 89 ? 4.748 8.109 -1.393 1.00 96.62 89 PRO A C 1
ATOM 665 O O . PRO A 1 89 ? 4.588 8.126 -0.176 1.00 96.62 89 PRO A O 1
ATOM 668 N N . GLY A 1 90 ? 4.786 9.234 -2.115 1.00 95.62 90 GLY A N 1
ATOM 669 C CA . GLY A 1 90 ? 4.771 10.564 -1.504 1.00 95.62 90 GLY A CA 1
ATOM 670 C C . GLY A 1 90 ? 3.528 10.846 -0.654 1.00 95.62 90 GLY A C 1
ATOM 671 O O . GLY A 1 90 ? 3.651 11.347 0.462 1.00 95.62 90 GLY A O 1
ATOM 672 N N . ARG A 1 91 ? 2.328 10.506 -1.149 1.00 96.06 91 ARG A N 1
ATOM 673 C CA . ARG A 1 91 ? 1.078 10.756 -0.410 1.00 96.06 91 ARG A CA 1
ATOM 674 C C . ARG A 1 91 ? 0.926 9.792 0.763 1.00 96.06 91 ARG A C 1
ATOM 676 O O . ARG A 1 91 ? 0.569 10.233 1.852 1.00 96.06 91 ARG A O 1
ATOM 683 N N . THR A 1 92 ? 1.212 8.510 0.558 1.00 96.81 92 THR A N 1
ATOM 684 C CA . THR A 1 92 ? 1.133 7.497 1.620 1.00 96.81 92 THR A CA 1
ATOM 685 C C . THR A 1 92 ? 2.109 7.801 2.755 1.00 96.81 92 THR A C 1
ATOM 687 O O . THR A 1 92 ? 1.723 7.745 3.921 1.00 96.81 92 THR A O 1
ATOM 690 N N . TYR A 1 93 ? 3.343 8.193 2.429 1.00 96.50 93 TYR A N 1
ATOM 691 C CA . TYR A 1 93 ? 4.348 8.569 3.421 1.00 96.50 93 TYR A CA 1
ATOM 692 C C . TYR A 1 93 ? 3.934 9.802 4.238 1.00 96.50 93 TYR A C 1
ATOM 694 O O . TYR A 1 93 ? 4.049 9.780 5.461 1.00 96.50 93 TYR A O 1
ATOM 702 N N . ASP A 1 94 ? 3.390 10.849 3.603 1.00 95.50 94 ASP A N 1
ATOM 703 C CA . ASP A 1 94 ? 2.883 12.040 4.312 1.00 95.50 94 ASP A CA 1
ATOM 704 C C . ASP A 1 94 ? 1.719 11.690 5.261 1.00 95.50 94 ASP A C 1
ATOM 706 O O . ASP A 1 94 ? 1.676 12.144 6.404 1.00 95.50 94 ASP A O 1
ATOM 710 N N . ILE A 1 95 ? 0.8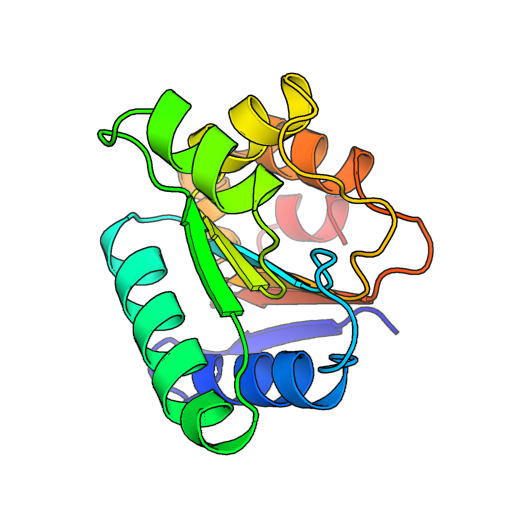02 10.819 4.827 1.00 95.06 95 ILE A N 1
ATOM 711 C CA . ILE A 1 95 ? -0.316 10.333 5.652 1.00 95.06 95 ILE A CA 1
ATOM 712 C C . ILE A 1 95 ? 0.183 9.544 6.875 1.00 95.06 95 ILE A C 1
ATOM 714 O O . ILE A 1 95 ? -0.308 9.772 7.985 1.00 95.06 95 ILE A O 1
ATOM 718 N N . LEU A 1 96 ? 1.156 8.645 6.692 1.00 94.62 96 LEU A N 1
ATOM 719 C CA . LEU A 1 96 ? 1.756 7.870 7.786 1.00 94.62 96 LEU A CA 1
ATOM 720 C C . LEU A 1 96 ? 2.522 8.768 8.763 1.00 94.62 96 LEU A C 1
ATOM 722 O O . LEU A 1 96 ? 2.325 8.656 9.971 1.00 94.62 96 LEU A O 1
ATOM 726 N N . LYS A 1 97 ? 3.318 9.724 8.262 1.00 94.38 97 LYS A N 1
ATOM 727 C CA . LYS A 1 97 ? 4.033 10.705 9.102 1.00 94.38 97 LYS A CA 1
ATOM 728 C C . LYS A 1 97 ? 3.104 11.544 9.978 1.00 94.38 97 LYS A C 1
ATOM 730 O O . LYS A 1 97 ? 3.517 12.011 11.034 1.00 94.38 97 LYS A O 1
ATOM 735 N N . ARG A 1 98 ? 1.862 11.752 9.541 1.00 93.44 98 ARG A N 1
ATOM 736 C CA . ARG A 1 98 ? 0.820 12.470 10.292 1.00 93.44 98 ARG A CA 1
ATOM 737 C C . ARG A 1 98 ? -0.018 11.561 11.190 1.00 93.44 98 ARG A C 1
ATOM 739 O O . ARG A 1 98 ? -0.979 12.046 11.779 1.00 93.44 98 ARG A O 1
ATOM 746 N N . SER A 1 99 ? 0.303 10.268 11.254 1.00 91.69 99 SER A N 1
ATOM 747 C CA . SER A 1 99 ? -0.433 9.250 12.013 1.00 91.69 99 SER A CA 1
ATOM 748 C C . SER A 1 99 ? -1.918 9.146 11.635 1.00 91.69 99 SER A C 1
ATOM 750 O O . SER A 1 99 ? -2.740 8.723 12.443 1.00 91.69 99 SER A O 1
ATOM 752 N N . ALA A 1 100 ? -2.275 9.526 10.403 1.00 92.19 100 ALA A N 1
ATOM 753 C CA . ALA A 1 100 ? -3.648 9.422 9.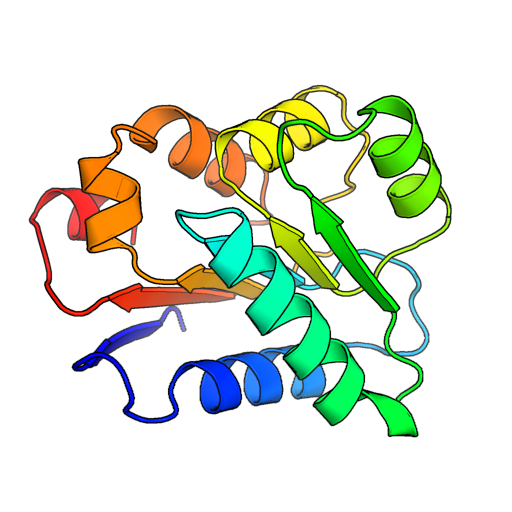905 1.00 92.19 100 ALA A CA 1
ATOM 754 C C . ALA A 1 100 ? -3.977 8.019 9.374 1.00 92.19 100 ALA A C 1
ATOM 756 O O . ALA A 1 100 ? -5.141 7.627 9.327 1.00 92.19 100 ALA A O 1
ATOM 757 N N . LEU A 1 101 ? -2.951 7.258 8.982 1.00 94.38 101 LEU A N 1
ATOM 758 C CA . LEU A 1 101 ? -3.054 5.832 8.702 1.00 94.38 101 LEU A CA 1
ATOM 759 C C . LEU A 1 101 ? -2.448 5.055 9.869 1.00 94.38 101 LEU A C 1
ATOM 761 O O . LEU A 1 101 ? -1.259 5.179 10.143 1.00 94.38 101 LEU A O 1
ATOM 765 N N . ARG A 1 102 ? -3.275 4.242 10.523 1.00 92.38 102 ARG A N 1
ATOM 766 C CA . ARG A 1 102 ? -2.858 3.274 11.542 1.00 92.38 102 ARG A CA 1
ATOM 767 C C . ARG A 1 102 ? -2.297 2.032 10.857 1.00 92.38 102 ARG A C 1
ATOM 769 O O . ARG A 1 102 ? -3.039 1.338 10.157 1.00 92.38 102 ARG A O 1
ATOM 776 N N . SER A 1 103 ? -0.993 1.809 10.985 1.00 94.38 103 SER A N 1
ATOM 777 C CA . SER A 1 103 ? -0.265 0.737 10.299 1.00 94.38 103 SER A CA 1
ATOM 778 C C . SER A 1 103 ? -0.121 -0.541 11.123 1.00 94.38 103 SER A C 1
ATOM 780 O O . SER A 1 103 ? 0.265 -1.568 10.575 1.00 94.38 103 SER A O 1
ATOM 782 N N . GLU A 1 104 ? -0.477 -0.521 12.408 1.00 94.81 104 GLU A N 1
ATOM 783 C CA . GLU A 1 104 ? -0.193 -1.583 13.382 1.00 94.81 104 GLU A CA 1
ATOM 784 C C . GLU A 1 104 ? -0.836 -2.930 13.016 1.00 94.81 104 GLU A C 1
ATOM 786 O O . GLU A 1 104 ? -0.344 -3.986 13.405 1.00 94.81 104 GLU A O 1
ATOM 791 N N . ASN A 1 105 ? -1.928 -2.891 12.249 1.00 96.12 105 ASN A N 1
ATOM 792 C CA . ASN A 1 105 ? -2.681 -4.065 11.812 1.00 96.12 105 ASN A CA 1
ATOM 793 C C . ASN A 1 105 ? -2.428 -4.448 10.347 1.00 96.12 105 ASN A C 1
ATOM 795 O O . ASN A 1 105 ? -3.090 -5.359 9.838 1.00 96.12 105 ASN A O 1
ATOM 799 N N . ILE A 1 106 ? -1.486 -3.788 9.663 1.00 97.25 106 ILE A N 1
ATOM 800 C CA . ILE A 1 106 ? -1.138 -4.119 8.281 1.00 97.25 106 ILE A CA 1
ATOM 801 C C . ILE A 1 106 ? -0.449 -5.486 8.257 1.00 97.25 106 ILE A C 1
ATOM 803 O O . ILE A 1 106 ? 0.645 -5.676 8.774 1.00 97.25 106 ILE A O 1
ATOM 807 N N . LYS A 1 107 ? -1.110 -6.456 7.629 1.00 96.38 107 LYS A N 1
ATOM 808 C CA . LYS A 1 107 ? -0.646 -7.842 7.478 1.00 96.38 107 LYS A CA 1
ATOM 809 C C . LYS A 1 107 ? 0.081 -8.071 6.160 1.00 96.38 107 LYS A C 1
ATOM 811 O O . LYS A 1 107 ? 0.759 -9.088 6.019 1.00 96.38 107 LYS A O 1
ATOM 816 N N . MET A 1 108 ? -0.136 -7.196 5.181 1.00 97.06 108 MET A N 1
ATOM 817 C CA . MET A 1 108 ? 0.433 -7.323 3.847 1.00 97.06 108 MET A CA 1
ATOM 818 C C . MET A 1 108 ? 0.834 -5.963 3.287 1.00 97.06 108 MET A C 1
ATOM 820 O O . MET A 1 108 ? 0.039 -5.022 3.285 1.00 97.06 108 MET A O 1
ATOM 824 N N . PHE A 1 109 ? 2.054 -5.892 2.777 1.00 96.69 109 PHE A N 1
ATOM 825 C CA . PHE A 1 109 ? 2.598 -4.742 2.080 1.00 96.69 109 PHE A CA 1
ATOM 826 C C . PHE A 1 109 ? 3.020 -5.155 0.680 1.00 96.69 109 PHE A C 1
ATOM 828 O O . PHE A 1 109 ? 3.775 -6.109 0.522 1.00 96.69 109 PHE A O 1
ATOM 835 N N . VAL A 1 110 ? 2.510 -4.463 -0.333 1.00 96.31 110 VAL A N 1
ATOM 836 C CA . VAL A 1 110 ? 2.796 -4.753 -1.736 1.00 96.31 110 VAL A CA 1
ATOM 837 C C . VAL A 1 110 ? 3.497 -3.556 -2.364 1.00 96.31 110 VAL A C 1
ATOM 839 O O . VAL A 1 110 ? 2.986 -2.441 -2.291 1.00 96.31 110 VAL A O 1
ATOM 842 N N . LEU A 1 111 ? 4.637 -3.795 -3.002 1.00 94.81 111 LEU A N 1
ATOM 843 C CA .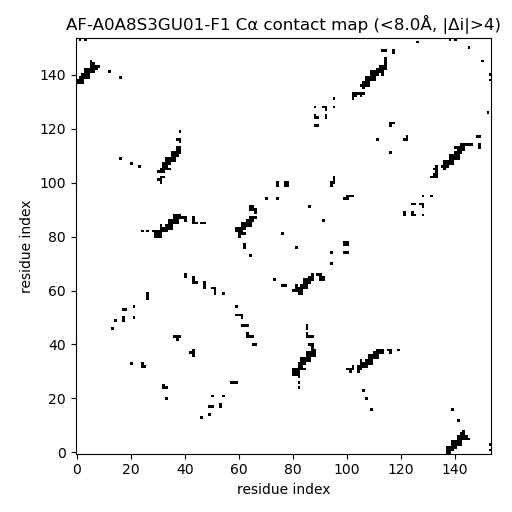 LEU A 1 111 ? 5.332 -2.849 -3.872 1.00 94.81 111 LEU A CA 1
ATOM 844 C C . LEU A 1 111 ? 5.117 -3.304 -5.315 1.00 94.81 111 LEU A C 1
ATOM 846 O O . LEU A 1 111 ? 5.735 -4.282 -5.727 1.00 94.81 111 LEU A O 1
ATOM 850 N N . ASP A 1 112 ? 4.225 -2.648 -6.057 1.00 93.56 112 ASP A N 1
ATOM 851 C CA . ASP A 1 112 ? 3.985 -2.952 -7.474 1.00 93.56 112 ASP A CA 1
ATOM 852 C C . ASP A 1 112 ? 4.796 -2.024 -8.376 1.00 93.56 112 ASP A C 1
ATOM 854 O O . ASP A 1 112 ? 4.942 -0.839 -8.074 1.00 93.56 112 ASP A O 1
ATOM 858 N N . GLU A 1 113 ? 5.320 -2.577 -9.470 1.00 92.44 113 GLU A N 1
ATOM 859 C CA . GLU A 1 113 ? 6.274 -1.908 -10.368 1.00 92.44 113 GLU A CA 1
ATOM 860 C C . GLU A 1 113 ? 7.464 -1.310 -9.595 1.00 92.44 113 GLU A C 1
ATOM 862 O O . GLU A 1 113 ? 7.779 -0.119 -9.666 1.00 92.44 113 GLU A O 1
ATOM 867 N N . ALA A 1 114 ? 8.103 -2.159 -8.784 1.00 91.06 114 ALA A N 1
ATOM 868 C CA . ALA A 1 114 ? 9.130 -1.736 -7.840 1.00 91.06 114 ALA A CA 1
ATOM 869 C C . ALA A 1 114 ? 10.365 -1.110 -8.513 1.00 91.06 114 ALA A C 1
ATOM 871 O O . ALA A 1 114 ? 10.934 -0.158 -7.988 1.00 91.06 114 ALA A O 1
ATOM 872 N N . ASP A 1 115 ? 10.759 -1.581 -9.693 1.00 89.12 115 ASP A N 1
ATOM 873 C CA . ASP A 1 115 ? 11.799 -0.946 -10.503 1.00 89.12 115 ASP A CA 1
ATOM 874 C C . ASP A 1 115 ? 11.431 0.482 -10.930 1.00 89.12 115 ASP A C 1
ATOM 876 O O . ASP A 1 115 ? 12.256 1.397 -10.833 1.00 89.12 115 ASP A O 1
ATOM 880 N N . GLU A 1 116 ? 10.183 0.702 -11.337 1.00 91.94 116 GLU A N 1
ATOM 881 C CA . GLU A 1 116 ? 9.693 2.034 -11.684 1.00 91.94 116 GLU A CA 1
ATOM 882 C C . GLU A 1 116 ? 9.630 2.950 -10.454 1.00 91.94 116 GLU A C 1
ATOM 884 O O . GLU A 1 116 ? 10.086 4.098 -10.516 1.00 91.94 116 GLU A O 1
ATOM 889 N N . LEU A 1 117 ? 9.139 2.442 -9.323 1.00 92.00 117 LEU A N 1
ATOM 890 C CA . LEU A 1 117 ? 9.120 3.145 -8.038 1.00 92.00 117 LEU A CA 1
ATOM 891 C C . LEU A 1 117 ? 10.511 3.674 -7.640 1.00 92.00 117 LEU A C 1
ATOM 893 O O . LEU A 1 117 ? 10.641 4.835 -7.237 1.00 92.00 117 LEU A O 1
ATOM 897 N N . LEU A 1 118 ? 11.550 2.849 -7.797 1.00 89.75 118 LEU A N 1
ATOM 898 C CA . LEU A 1 118 ? 12.936 3.227 -7.504 1.00 89.75 118 LEU A CA 1
ATOM 899 C C . LEU A 1 118 ? 13.480 4.239 -8.519 1.00 89.75 118 LEU A C 1
ATOM 901 O O . LEU A 1 118 ? 14.105 5.227 -8.126 1.00 89.75 118 LEU A O 1
ATOM 905 N N . SER A 1 119 ? 13.178 4.057 -9.810 1.00 89.00 119 SER A N 1
ATOM 906 C CA . SER A 1 119 ? 13.625 4.967 -10.878 1.00 89.00 119 SER A CA 1
ATOM 907 C C . SER A 1 119 ? 13.090 6.399 -10.732 1.00 89.00 119 SER A C 1
ATOM 909 O O . SER A 1 119 ? 13.772 7.356 -11.097 1.00 89.00 119 SER A O 1
ATOM 911 N N . HIS A 1 120 ? 11.904 6.562 -10.136 1.00 88.50 120 HIS A N 1
ATOM 912 C CA . HIS A 1 120 ? 11.306 7.866 -9.838 1.00 88.50 120 HIS A CA 1
ATOM 913 C C . HIS A 1 120 ? 11.906 8.550 -8.598 1.00 88.50 120 HIS A C 1
ATOM 915 O O . HIS A 1 120 ? 11.512 9.666 -8.255 1.00 88.50 120 HIS A O 1
ATOM 921 N N . GLY A 1 121 ? 12.856 7.900 -7.919 1.00 89.25 121 GLY A N 1
ATOM 922 C CA . GLY A 1 121 ? 13.532 8.450 -6.749 1.00 89.25 121 GLY A CA 1
ATOM 923 C C . GLY A 1 121 ? 12.705 8.384 -5.465 1.00 89.25 121 GLY A C 1
ATOM 924 O O . GLY A 1 121 ? 12.957 9.164 -4.550 1.00 89.25 121 GLY A O 1
ATOM 925 N N . PHE A 1 122 ? 11.740 7.462 -5.361 1.00 91.75 122 PHE A N 1
ATOM 926 C CA . PHE A 1 122 ? 10.888 7.323 -4.171 1.00 91.75 122 PHE A CA 1
ATOM 927 C C . PHE A 1 122 ? 11.528 6.546 -3.006 1.00 91.75 122 PHE A C 1
ATOM 929 O O . PHE A 1 122 ? 10.827 6.145 -2.077 1.00 91.75 122 PHE A O 1
ATOM 936 N N . ASN A 1 123 ? 12.847 6.337 -3.031 1.00 91.25 123 ASN A N 1
ATOM 937 C CA . ASN A 1 123 ? 13.582 5.519 -2.059 1.00 91.25 123 ASN A CA 1
ATOM 938 C C . ASN A 1 123 ? 13.286 5.911 -0.602 1.00 91.25 123 ASN A C 1
ATOM 940 O O . ASN A 1 123 ? 12.929 5.060 0.210 1.00 91.25 123 ASN A O 1
ATOM 944 N N . GLU A 1 124 ? 13.366 7.207 -0.275 1.00 93.06 124 GLU A N 1
ATOM 945 C CA . GLU A 1 124 ? 13.123 7.695 1.090 1.00 93.06 124 GLU A CA 1
ATOM 946 C C . GLU A 1 124 ? 11.681 7.422 1.537 1.00 93.06 124 GLU A C 1
ATOM 948 O O . GLU A 1 124 ? 11.437 7.011 2.670 1.00 93.06 124 GLU A O 1
ATOM 953 N N . GLN A 1 125 ? 10.712 7.636 0.647 1.00 95.81 125 GLN A N 1
ATOM 954 C CA . GLN A 1 125 ? 9.298 7.463 0.954 1.00 95.81 125 GLN A CA 1
ATOM 955 C C . GLN A 1 125 ? 8.941 5.985 1.104 1.00 95.81 125 GLN A C 1
ATOM 957 O O . GLN A 1 125 ? 8.179 5.644 2.003 1.00 95.81 125 GLN A O 1
ATOM 962 N N . ILE A 1 126 ? 9.497 5.111 0.261 1.00 94.25 126 ILE A N 1
ATOM 963 C CA . ILE A 1 126 ? 9.303 3.658 0.353 1.00 94.25 126 ILE A CA 1
ATOM 964 C C . ILE A 1 126 ? 9.890 3.142 1.665 1.00 94.25 126 ILE A C 1
ATOM 966 O O . ILE A 1 126 ? 9.184 2.474 2.418 1.00 94.25 126 ILE A O 1
ATOM 970 N N . TYR A 1 127 ? 11.130 3.520 1.984 1.00 92.81 127 TYR A N 1
ATOM 971 C CA . TYR A 1 127 ? 11.775 3.147 3.241 1.00 92.81 127 TYR A CA 1
ATOM 972 C C . TYR A 1 127 ? 11.003 3.683 4.457 1.00 92.81 127 TYR A C 1
ATOM 974 O O . TYR A 1 127 ? 10.728 2.962 5.415 1.00 92.81 127 TYR A O 1
ATOM 982 N N . GLY A 1 128 ? 10.570 4.943 4.403 1.00 94.06 128 GLY A N 1
ATOM 983 C CA . GLY A 1 128 ? 9.768 5.560 5.454 1.00 94.06 128 GLY A CA 1
ATOM 984 C C . GLY A 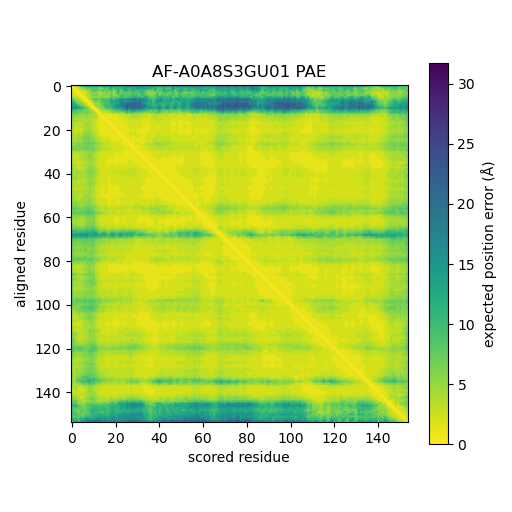1 128 ? 8.410 4.884 5.662 1.00 94.06 128 GLY A C 1
ATOM 985 O O . GLY A 1 128 ? 7.970 4.739 6.798 1.00 94.06 128 GLY A O 1
ATOM 986 N N . VAL A 1 129 ? 7.758 4.433 4.586 1.00 94.81 129 VAL A N 1
ATOM 987 C CA . VAL A 1 129 ? 6.540 3.617 4.679 1.00 94.81 129 VAL A CA 1
ATOM 988 C C . VAL A 1 129 ? 6.865 2.265 5.305 1.00 94.81 129 VAL A C 1
ATOM 990 O O . VAL A 1 129 ? 6.209 1.895 6.271 1.00 94.81 129 VAL A O 1
ATOM 993 N N . PHE A 1 130 ? 7.880 1.562 4.798 1.00 92.38 130 PHE A N 1
ATOM 994 C CA . PHE A 1 130 ? 8.272 0.228 5.252 1.00 92.38 130 PHE A CA 1
ATOM 995 C C . PHE A 1 130 ? 8.593 0.191 6.751 1.00 92.38 130 PHE A C 1
ATOM 997 O O . PHE A 1 130 ? 8.052 -0.633 7.480 1.00 92.38 130 PHE A O 1
ATOM 1004 N N . THR A 1 131 ? 9.390 1.146 7.235 1.00 92.31 131 THR A N 1
ATOM 1005 C CA . THR A 1 131 ? 9.750 1.259 8.662 1.00 92.31 131 THR A CA 1
ATOM 1006 C C . THR A 1 131 ? 8.574 1.580 9.588 1.00 92.31 131 THR A C 1
ATOM 1008 O O . THR A 1 131 ? 8.681 1.381 10.795 1.00 92.31 131 THR A O 1
ATOM 1011 N N . ALA A 1 132 ? 7.450 2.067 9.053 1.00 92.88 132 ALA A N 1
ATOM 1012 C CA . ALA A 1 132 ? 6.232 2.302 9.825 1.00 92.88 132 ALA A CA 1
ATOM 1013 C C . ALA A 1 132 ? 5.338 1.052 9.937 1.00 92.88 132 ALA A C 1
ATOM 1015 O O . ALA A 1 132 ? 4.323 1.093 10.636 1.00 92.88 132 ALA A O 1
ATOM 1016 N N . LEU A 1 133 ? 5.657 -0.034 9.226 1.00 93.25 133 LEU A N 1
ATOM 1017 C CA . LEU A 1 133 ? 4.870 -1.267 9.213 1.00 93.25 133 LEU A CA 1
ATOM 1018 C C . LEU A 1 133 ? 5.304 -2.231 10.330 1.00 93.25 133 LEU A C 1
ATOM 1020 O O . LEU A 1 133 ? 6.448 -2.188 10.779 1.00 93.25 133 LEU A O 1
ATOM 1024 N N . PRO A 1 134 ? 4.408 -3.121 10.789 1.00 93.06 134 PRO A N 1
ATOM 1025 C CA . PRO A 1 134 ? 4.749 -4.129 11.786 1.00 93.06 134 PRO A CA 1
ATOM 1026 C C . PRO A 1 134 ? 5.706 -5.188 11.217 1.00 93.06 134 PRO A C 1
ATOM 1028 O O . PRO A 1 134 ? 5.532 -5.650 10.091 1.00 93.06 134 PRO A O 1
ATOM 1031 N N . GLU A 1 135 ? 6.646 -5.661 12.042 1.00 87.81 135 GLU A N 1
ATOM 1032 C CA . GLU A 1 135 ? 7.687 -6.638 11.658 1.00 87.81 135 GLU A CA 1
ATOM 1033 C C . GLU A 1 135 ? 7.136 -7.982 11.145 1.00 87.81 135 GLU A C 1
ATOM 1035 O O . GLU A 1 135 ? 7.794 -8.680 10.384 1.00 87.81 135 GLU A O 1
ATOM 1040 N N . ASN A 1 136 ? 5.916 -8.356 11.546 1.00 86.12 136 ASN A N 1
ATOM 1041 C CA . ASN A 1 136 ? 5.287 -9.627 11.166 1.00 86.12 136 ASN A CA 1
ATOM 1042 C C . ASN A 1 136 ? 4.424 -9.529 9.891 1.00 86.12 136 ASN A C 1
ATOM 1044 O O . ASN A 1 136 ? 3.707 -10.480 9.553 1.00 86.12 136 ASN A O 1
ATOM 1048 N N . GLY A 1 137 ? 4.425 -8.374 9.220 1.00 87.88 137 GLY A N 1
ATOM 1049 C CA . GLY A 1 137 ? 3.736 -8.176 7.949 1.00 87.88 137 GLY A CA 1
ATOM 1050 C C . GLY A 1 137 ? 4.403 -8.967 6.823 1.00 87.88 137 GLY A C 1
ATOM 1051 O O . GLY A 1 137 ? 5.614 -9.132 6.798 1.00 87.88 137 GLY A O 1
ATOM 1052 N N . GLN A 1 138 ? 3.611 -9.471 5.878 1.00 93.25 138 GLN A N 1
ATOM 1053 C CA . GLN A 1 138 ? 4.143 -10.088 4.665 1.00 93.25 138 GLN A CA 1
ATOM 1054 C C . GLN A 1 138 ? 4.452 -9.017 3.623 1.00 93.25 138 GLN A C 1
ATOM 1056 O O . GLN A 1 138 ? 3.561 -8.246 3.261 1.00 93.25 138 GLN A O 1
ATOM 1061 N N . VAL A 1 139 ? 5.662 -9.038 3.076 1.00 93.12 139 VAL A N 1
ATOM 1062 C CA . VAL A 1 139 ? 6.077 -8.134 2.003 1.00 93.12 139 VAL A CA 1
ATOM 1063 C C . VAL A 1 139 ? 6.009 -8.864 0.663 1.00 93.12 139 VAL A C 1
ATOM 1065 O O . VAL A 1 139 ? 6.494 -9.988 0.514 1.00 93.12 139 VAL A O 1
ATOM 1068 N N . ILE A 1 140 ? 5.372 -8.233 -0.320 1.00 92.56 140 ILE A N 1
ATOM 1069 C CA . ILE A 1 140 ? 5.294 -8.709 -1.699 1.00 92.56 140 ILE A CA 1
ATOM 1070 C C . ILE A 1 140 ? 5.882 -7.631 -2.598 1.00 92.56 140 ILE A C 1
ATOM 1072 O O . ILE A 1 140 ? 5.329 -6.543 -2.726 1.00 92.56 140 ILE A O 1
ATOM 1076 N N . VAL A 1 141 ? 6.987 -7.949 -3.253 1.00 91.88 141 VAL A N 1
ATOM 1077 C CA . VAL A 1 141 ? 7.624 -7.067 -4.226 1.00 91.88 141 VAL A CA 1
ATOM 1078 C C . VAL A 1 141 ? 7.315 -7.588 -5.617 1.00 91.88 141 VAL A C 1
ATOM 1080 O O . VAL A 1 141 ? 7.609 -8.739 -5.929 1.00 91.88 141 VAL A O 1
ATOM 1083 N N . VAL A 1 142 ? 6.723 -6.755 -6.460 1.00 90.50 142 VAL A N 1
ATOM 1084 C CA . VAL A 1 142 ? 6.390 -7.072 -7.843 1.00 90.50 142 VAL A CA 1
ATOM 1085 C C . VAL A 1 142 ? 7.173 -6.149 -8.760 1.00 90.50 142 VAL A C 1
ATOM 1087 O O . VAL A 1 142 ? 7.079 -4.930 -8.660 1.00 90.50 142 VAL A O 1
ATOM 1090 N N . SER A 1 143 ? 7.952 -6.734 -9.666 1.00 88.88 143 SER A N 1
ATOM 1091 C CA . SER A 1 143 ? 8.819 -5.959 -10.551 1.00 88.88 143 SER A CA 1
ATOM 1092 C C . SER A 1 143 ? 9.027 -6.644 -11.900 1.00 88.88 143 SER A C 1
ATOM 1094 O O . SER A 1 143 ? 8.999 -7.876 -11.999 1.00 88.88 143 SER A O 1
ATOM 1096 N N . ALA A 1 144 ? 9.238 -5.864 -12.963 1.00 85.88 144 ALA A N 1
ATOM 1097 C CA . ALA A 1 144 ? 9.637 -6.417 -14.259 1.00 85.88 144 ALA A CA 1
ATOM 1098 C C . ALA A 1 144 ? 11.143 -6.727 -14.278 1.00 85.88 144 ALA A C 1
ATOM 1100 O O . ALA A 1 144 ? 11.579 -7.747 -14.830 1.00 85.88 144 ALA A O 1
ATOM 1101 N N . THR A 1 145 ? 11.927 -5.873 -13.623 1.00 83.44 145 THR A N 1
ATOM 1102 C CA . THR A 1 145 ? 13.381 -5.995 -13.493 1.00 83.44 145 THR A CA 1
ATOM 1103 C C . THR A 1 145 ? 13.816 -6.035 -12.027 1.00 83.44 145 THR A C 1
ATOM 1105 O O . THR A 1 145 ? 13.061 -5.684 -11.128 1.00 83.44 145 THR A O 1
ATOM 1108 N N . MET A 1 146 ? 15.033 -6.506 -11.762 1.00 78.06 146 MET A N 1
ATOM 1109 C CA . MET A 1 146 ? 15.587 -6.603 -10.406 1.00 78.06 146 MET A CA 1
ATOM 1110 C C . MET A 1 146 ? 16.846 -5.733 -10.310 1.00 78.06 146 MET A C 1
ATOM 1112 O O . MET A 1 146 ? 17.948 -6.250 -10.507 1.00 78.06 146 MET A O 1
ATOM 1116 N N . PRO A 1 147 ? 16.711 -4.411 -10.090 1.00 71.75 147 PRO A N 1
ATOM 1117 C CA . PRO A 1 147 ? 17.860 -3.559 -9.807 1.00 71.75 147 PRO A CA 1
ATOM 1118 C C . PRO A 1 147 ? 18.447 -3.891 -8.427 1.00 71.75 147 PRO A C 1
ATOM 1120 O O . PRO A 1 147 ? 17.737 -4.381 -7.550 1.00 71.75 147 PRO A O 1
ATOM 1123 N N . TYR A 1 148 ? 19.740 -3.617 -8.227 1.00 75.44 148 TYR A N 1
ATOM 1124 C CA . TYR A 1 148 ? 20.432 -3.902 -6.961 1.00 75.44 148 TYR A CA 1
ATOM 1125 C C . TYR A 1 148 ? 19.751 -3.239 -5.757 1.00 75.44 148 TYR A C 1
ATOM 1127 O O . TYR A 1 148 ? 19.552 -3.901 -4.746 1.00 75.44 148 TYR A O 1
ATOM 1135 N N . ASP A 1 149 ? 19.297 -1.996 -5.908 1.00 72.81 149 ASP A N 1
ATOM 1136 C CA . ASP A 1 149 ? 18.606 -1.230 -4.863 1.00 72.81 149 ASP A CA 1
ATOM 1137 C C . ASP A 1 149 ? 17.337 -1.933 -4.345 1.00 72.81 149 ASP A C 1
ATOM 1139 O O . ASP A 1 149 ? 16.951 -1.769 -3.191 1.00 72.81 149 ASP A O 1
ATOM 1143 N N . LEU A 1 150 ? 16.692 -2.767 -5.172 1.00 71.69 150 LEU A N 1
ATOM 1144 C CA . LEU A 1 150 ? 15.508 -3.523 -4.764 1.00 71.69 150 LEU A CA 1
ATOM 1145 C C . LEU A 1 150 ? 15.846 -4.677 -3.810 1.00 71.69 150 LEU A C 1
ATOM 1147 O O . LEU A 1 150 ? 15.024 -5.030 -2.968 1.00 71.69 150 LEU A O 1
ATOM 1151 N N . LEU A 1 151 ? 17.049 -5.250 -3.928 1.00 69.19 151 LEU A N 1
ATOM 1152 C CA . LEU A 1 151 ? 17.539 -6.299 -3.028 1.00 69.19 151 LEU A CA 1
ATOM 1153 C C . LEU A 1 151 ? 17.879 -5.758 -1.636 1.00 69.19 151 LEU A C 1
ATOM 1155 O O . LEU A 1 151 ? 17.957 -6.544 -0.705 1.00 69.19 151 LEU A O 1
ATOM 1159 N N . GLU A 1 152 ? 18.100 -4.450 -1.490 1.00 71.69 152 GLU A N 1
ATOM 1160 C CA . GLU A 1 152 ? 18.374 -3.835 -0.184 1.00 71.69 152 GLU A CA 1
ATOM 1161 C C . GLU A 1 152 ? 17.094 -3.523 0.607 1.00 71.69 152 GLU A C 1
ATOM 1163 O O . GLU A 1 152 ? 17.151 -3.316 1.818 1.00 71.69 152 GLU A O 1
ATOM 1168 N N . ILE A 1 153 ? 15.942 -3.479 -0.070 1.00 64.75 153 ILE A N 1
ATOM 1169 C CA . ILE A 1 153 ? 14.633 -3.191 0.537 1.00 64.75 153 ILE A CA 1
ATOM 1170 C C . ILE A 1 153 ? 13.934 -4.472 1.021 1.00 64.75 153 ILE A C 1
ATOM 1172 O O . ILE A 1 153 ? 13.101 -4.396 1.926 1.00 64.75 153 ILE A O 1
ATOM 1176 N N . ALA A 1 154 ? 14.235 -5.618 0.403 1.00 57.00 154 ALA A N 1
ATOM 1177 C CA . ALA A 1 154 ? 13.619 -6.920 0.676 1.00 57.00 154 ALA A CA 1
ATOM 1178 C C . ALA A 1 154 ? 14.443 -7.756 1.665 1.00 57.00 154 ALA A C 1
ATOM 1180 O O . ALA A 1 154 ? 13.809 -8.439 2.499 1.00 57.00 154 ALA A O 1
#

Radius of gyration: 14.11 Å; Cα contacts (8 Å, |Δi|>4): 273; chains: 1; bounding box: 40×33×32 Å

InterPro domains:
  IPR000629 ATP-dependent RNA helicase DEAD-box, conserved site [PS00039] (110-118)
  IPR011545 DEAD/DEAH-box helicase domain [PF00270] (2-150)
  IPR014001 Helicase superfamily 1/2, ATP-binding domain [PS51192] (1-154)
  IPR014001 Helicase superfamily 1/2, ATP-binding domain [SM00487] (1-153)
  IPR027417 P-loop containing nucleoside triphosphate hydrolase [G3DSA:3.40.50.300] (1-154)
  IPR027417 P-loop containing nucleoside triphosphate hydrolase [SSF52540] (2-153)
  IPR050079 DEAD box RNA helicase [PTHR47959] (2-154)

Sequence (154 aa):
YDVIVQAQSGTGKTITFIIAVLQKLNVDSKDCQALILVPTRELAQGIHKVVLTLGEHMNVTCHACIGGVNLREDMKRLEAGVQVVVGTPGRTYDILKRSALRSENIKMFVLDEADELLSHGFNEQIYGVFTALPENGQVIVVSATMPYDLLEIA

Organism: NCBI:txid392030

Mean predicted aligned error: 4.19 Å

Secondary structure (DSSP, 8-state):
--EEEE--TTSSHHHHHHHHHHHH--TT--S--EEEE-S-HHHHHHHHHHHHHHTGGGT--EEEE-TTS-HHHHHHHHHH--SEEEE-HHHHHHHHHTT-S--TT--EEEESSHHHHHHTT-HHHHHHHHHTS-TTPEEEEEESS--HHHHHH-

Solvent-accessible surface area (backbone atoms only — not comparable to full-atom values): 8381 Å² total; per-residue (Å²): 123,70,44,79,46,79,51,64,88,92,72,58,58,69,59,54,54,46,51,55,49,60,75,68,52,63,72,89,50,52,56,28,30,31,42,36,37,28,68,42,65,68,55,22,54,50,51,44,51,51,50,44,66,76,26,55,93,60,71,58,44,72,46,64,39,45,75,96,56,66,63,70,58,53,38,55,48,42,68,73,42,28,30,31,40,25,18,23,42,70,39,43,29,54,37,45,77,67,64,39,49,66,36,82,60,28,49,34,39,34,35,42,48,41,48,57,30,52,74,74,64,38,56,68,32,48,51,56,44,55,75,59,45,41,91,85,35,35,45,36,40,30,17,66,57,84,55,71,74,57,68,76,75,107

Foldseek 3Di:
DAAEAADDPPPCVLVVVLVVLLVPDPLVDLAAAEEEEEADQVVLVVSQVSNCVVCVVSPAFEDEQEPPDDLVVVLVSQVVGHHYYRYYLVRLLVCVVVVSHDQANHQEYEYAQVVSSVVVVSLVSLVSNLVSHDPNHHYYYYHNDDDPSNVVSD

Nearest PDB structures (foldseek):
  4c9b-assembly1_A  TM=9.793E-01  e=5.492E-17  Homo sapiens
  5mqf-assembly1_p  TM=9.465E-01  e=6.980E-17  Homo sapiens
  1s2m-assembly1_A  TM=9.651E-01  e=6.255E-15  Saccharomyces cerevisiae
  5ivl-assembly1_A  TM=9.787E-01  e=9.855E-14  Geobacillus stearothermophilus 10
  4bru-assembly1_A  TM=9.578E-01  e=1.953E-14  Saccharomyces cerevisiae S288C

pLDDT: mean 90.63, std 9.08, range [57.0, 98.38]